Protein AF-A0A525JRM9-F1 (afdb_monomer_lite)

Structure (mmCIF, N/CA/C/O backbone):
data_AF-A0A525JRM9-F1
#
_entry.id   AF-A0A525JRM9-F1
#
loop_
_a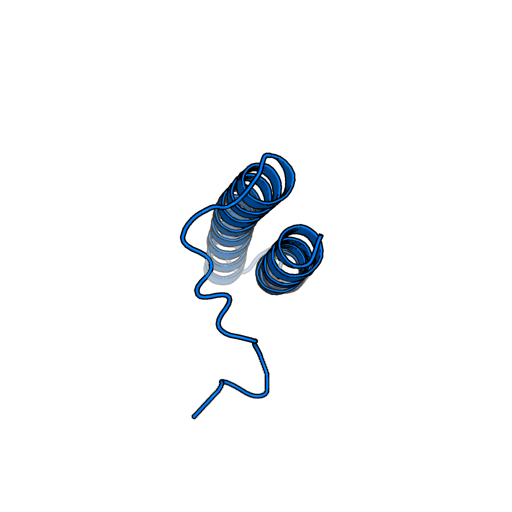tom_site.group_PDB
_atom_site.id
_atom_site.type_symbol
_atom_site.label_atom_id
_atom_site.label_alt_id
_atom_site.label_comp_id
_atom_site.label_asym_id
_atom_site.label_entity_id
_atom_site.label_seq_id
_atom_site.pdbx_PDB_ins_code
_atom_site.Cartn_x
_atom_site.Cartn_y
_atom_site.Cartn_z
_atom_site.occupancy
_atom_site.B_iso_or_equiv
_atom_site.auth_seq_id
_atom_site.auth_comp_id
_atom_site.auth_asym_id
_atom_site.auth_atom_id
_atom_site.pdbx_PDB_model_num
ATOM 1 N N . MET A 1 1 ? 24.986 -3.184 -0.454 1.00 44.91 1 MET A N 1
ATOM 2 C CA . MET A 1 1 ? 24.204 -4.431 -0.325 1.00 44.91 1 MET A CA 1
ATOM 3 C C . MET A 1 1 ? 23.005 -4.331 -1.254 1.00 44.91 1 MET A C 1
ATOM 5 O O . MET A 1 1 ? 22.250 -3.375 -1.103 1.00 44.91 1 MET A O 1
ATOM 9 N N . PRO A 1 2 ? 22.847 -5.209 -2.259 1.00 50.53 2 PRO A N 1
ATOM 10 C CA . PRO A 1 2 ? 21.577 -5.281 -2.963 1.00 50.53 2 PRO A CA 1
ATOM 11 C C . PRO A 1 2 ? 20.528 -5.672 -1.922 1.00 50.53 2 PRO A C 1
ATOM 13 O O . PRO A 1 2 ? 20.709 -6.642 -1.192 1.00 50.53 2 PRO A O 1
ATOM 16 N N . SER A 1 3 ? 19.489 -4.858 -1.778 1.00 58.94 3 SER A N 1
ATOM 17 C 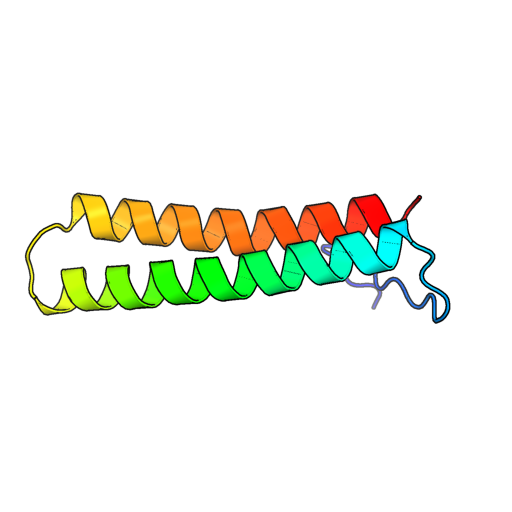CA . SER A 1 3 ? 18.371 -5.127 -0.883 1.00 58.94 3 SER A CA 1
ATOM 18 C C . SER A 1 3 ? 17.747 -6.460 -1.293 1.00 58.94 3 SER A C 1
ATOM 20 O O . SER A 1 3 ? 17.061 -6.537 -2.306 1.00 58.94 3 SER A O 1
ATOM 22 N N . PHE A 1 4 ? 18.031 -7.519 -0.531 1.00 57.28 4 PHE A N 1
ATOM 23 C CA . PHE A 1 4 ? 17.590 -8.891 -0.813 1.00 57.28 4 PHE A CA 1
ATOM 24 C C . PHE A 1 4 ? 16.062 -8.986 -0.930 1.00 57.28 4 PHE A C 1
ATOM 26 O O . PHE A 1 4 ? 15.537 -9.738 -1.741 1.00 57.28 4 PHE A O 1
ATOM 33 N N . ILE A 1 5 ? 15.357 -8.140 -0.177 1.00 64.31 5 ILE A N 1
ATOM 34 C CA . ILE A 1 5 ? 13.895 -8.057 -0.187 1.00 64.31 5 ILE A CA 1
ATOM 35 C C . ILE A 1 5 ? 13.381 -7.301 -1.424 1.00 64.31 5 ILE A C 1
ATOM 37 O O . ILE A 1 5 ? 12.315 -7.624 -1.931 1.00 64.31 5 ILE A O 1
ATOM 41 N N . TRP A 1 6 ? 14.135 -6.328 -1.955 1.00 57.16 6 TRP A N 1
ATOM 42 C CA . TRP A 1 6 ? 13.698 -5.523 -3.100 1.00 57.16 6 TRP A CA 1
ATOM 43 C C . TRP A 1 6 ? 14.849 -5.177 -4.046 1.00 57.16 6 TRP A C 1
ATOM 45 O O . TRP A 1 6 ? 15.698 -4.360 -3.687 1.00 57.16 6 TRP A O 1
ATOM 55 N N . PRO A 1 7 ? 14.890 -5.715 -5.277 1.00 61.00 7 PRO A N 1
ATOM 56 C CA . PRO A 1 7 ? 15.974 -5.421 -6.204 1.00 61.00 7 PRO A CA 1
ATOM 57 C C . PRO A 1 7 ? 15.986 -3.934 -6.586 1.00 61.00 7 PRO A C 1
ATOM 59 O O . PRO A 1 7 ? 14.982 -3.363 -7.014 1.00 61.00 7 PRO A O 1
ATOM 62 N N . ASN A 1 8 ? 17.153 -3.300 -6.457 1.00 61.72 8 ASN A N 1
ATOM 63 C CA . ASN A 1 8 ? 17.388 -1.944 -6.948 1.00 61.72 8 ASN A CA 1
ATOM 64 C C . ASN A 1 8 ? 17.449 -1.965 -8.482 1.00 61.72 8 ASN A C 1
ATOM 66 O O . ASN A 1 8 ? 18.504 -2.203 -9.070 1.00 61.72 8 ASN A O 1
ATOM 70 N N . LEU A 1 9 ? 16.317 -1.713 -9.142 1.00 58.62 9 LEU A N 1
ATOM 71 C CA . LEU A 1 9 ? 16.263 -1.539 -10.593 1.00 58.62 9 LEU A CA 1
ATOM 72 C C . LEU A 1 9 ? 16.856 -0.172 -10.970 1.00 58.62 9 LEU A C 1
ATOM 74 O O . LEU A 1 9 ? 16.145 0.806 -11.179 1.00 58.62 9 LEU A O 1
ATOM 78 N N . LYS A 1 10 ? 18.189 -0.107 -11.061 1.00 53.84 10 LYS A N 1
ATOM 79 C CA . LYS A 1 10 ? 18.950 1.033 -11.604 1.00 53.84 10 LYS A CA 1
ATOM 80 C C . LYS A 1 10 ? 18.856 1.103 -13.141 1.00 53.84 10 LYS A C 1
ATOM 82 O O . LYS A 1 10 ? 19.878 1.192 -13.814 1.00 53.84 10 LYS A O 1
ATOM 87 N N . ARG A 1 11 ? 17.660 1.023 -13.736 1.00 57.53 11 ARG A N 1
ATOM 88 C CA . ARG A 1 11 ? 17.499 1.236 -15.189 1.00 57.53 11 ARG A CA 1
ATOM 89 C C . ARG A 1 11 ? 16.915 2.623 -15.441 1.00 57.53 11 ARG A C 1
ATOM 91 O O . ARG A 1 11 ? 15.734 2.865 -15.227 1.00 57.53 11 ARG A O 1
ATOM 98 N N . ALA A 1 12 ? 17.781 3.535 -15.885 1.00 53.75 12 ALA A N 1
ATOM 99 C CA . ALA A 1 12 ? 17.469 4.936 -16.180 1.00 53.75 12 ALA A CA 1
ATOM 100 C C . ALA A 1 12 ? 16.525 5.129 -17.388 1.00 53.75 12 ALA A C 1
ATOM 102 O O . ALA A 1 12 ? 15.972 6.209 -17.566 1.00 53.75 12 ALA A O 1
ATOM 103 N N . ARG A 1 13 ? 16.304 4.087 -18.203 1.00 55.22 13 ARG A N 1
ATOM 104 C CA . ARG A 1 13 ? 15.299 4.067 -19.273 1.00 55.22 13 ARG A CA 1
ATOM 105 C C . ARG A 1 13 ? 14.236 3.045 -18.924 1.00 55.22 13 ARG A C 1
ATOM 107 O O . ARG A 1 13 ? 14.478 1.844 -18.954 1.00 55.22 13 ARG A O 1
ATOM 114 N N . VAL A 1 14 ? 13.075 3.545 -18.553 1.00 59.94 14 VAL A N 1
ATOM 115 C CA . VAL A 1 14 ? 11.920 2.746 -18.167 1.00 59.94 14 VAL A CA 1
ATOM 116 C C . VAL A 1 14 ? 10.952 2.899 -19.323 1.00 59.94 14 VAL A C 1
ATOM 118 O O . VAL A 1 14 ? 10.463 4.004 -19.549 1.00 59.94 14 VAL A O 1
ATOM 121 N N . GLY A 1 15 ? 10.767 1.824 -20.094 1.00 74.50 15 GLY A N 1
ATOM 122 C CA . GLY A 1 15 ? 9.805 1.789 -21.195 1.00 74.50 15 GLY A CA 1
ATOM 123 C C . GLY A 1 15 ? 8.373 2.038 -20.708 1.00 74.50 15 GLY A C 1
ATOM 124 O O . GLY A 1 15 ? 8.141 2.270 -19.517 1.00 74.50 15 GLY A O 1
ATOM 125 N N . ALA A 1 16 ? 7.398 1.969 -21.617 1.00 80.31 16 ALA A N 1
ATOM 126 C CA . ALA A 1 16 ? 5.987 2.208 -21.295 1.00 80.31 16 ALA A CA 1
ATOM 127 C C . ALA A 1 16 ? 5.509 1.394 -20.069 1.00 80.31 16 ALA A C 1
ATOM 129 O O . ALA A 1 16 ? 4.896 1.962 -19.166 1.00 80.31 16 ALA A O 1
ATOM 130 N N . ALA A 1 17 ? 5.904 0.119 -19.959 1.00 79.62 17 ALA A N 1
ATOM 131 C CA . ALA A 1 17 ? 5.600 -0.748 -18.813 1.00 79.62 17 ALA A CA 1
ATOM 132 C C . ALA A 1 17 ? 6.136 -0.201 -17.473 1.00 79.62 17 ALA A C 1
ATOM 134 O O . ALA A 1 17 ? 5.427 -0.149 -16.467 1.00 79.62 17 ALA A O 1
ATOM 135 N N . GLY A 1 18 ? 7.362 0.327 -17.464 1.00 81.69 18 GLY A N 1
ATOM 136 C CA . GLY A 1 18 ? 7.954 0.939 -16.277 1.00 81.69 18 GLY A CA 1
ATOM 137 C C . GLY A 1 18 ? 7.307 2.268 -15.870 1.00 81.69 18 GLY A C 1
ATOM 138 O O . GLY A 1 18 ? 7.294 2.605 -14.682 1.00 81.69 18 GLY A O 1
ATOM 139 N N . ALA A 1 19 ? 6.781 3.037 -16.831 1.00 84.25 19 ALA A N 1
ATOM 140 C CA . ALA A 1 19 ? 5.994 4.240 -16.556 1.00 84.25 19 ALA A CA 1
ATOM 141 C C . ALA A 1 19 ? 4.633 3.885 -15.934 1.00 84.25 19 ALA A C 1
ATOM 143 O O . ALA A 1 19 ? 4.279 4.455 -14.902 1.00 84.25 19 ALA A O 1
ATOM 144 N N . VAL A 1 20 ? 3.943 2.878 -16.482 1.00 87.69 20 VAL A N 1
ATOM 145 C CA . VAL A 1 20 ? 2.694 2.330 -15.922 1.00 87.69 20 VAL A CA 1
ATOM 146 C C . VAL A 1 20 ? 2.914 1.807 -14.503 1.00 87.69 20 VAL A C 1
ATOM 148 O O . VAL A 1 20 ? 2.171 2.169 -13.595 1.00 87.69 20 VAL A O 1
ATOM 151 N N . GLY A 1 21 ? 3.989 1.051 -14.262 1.00 87.81 21 GLY A N 1
ATOM 152 C CA . GLY A 1 21 ? 4.319 0.562 -12.922 1.00 87.81 21 GLY A CA 1
ATOM 153 C C . GLY A 1 21 ? 4.568 1.682 -11.905 1.00 87.81 21 GLY A C 1
ATOM 154 O O . GLY A 1 21 ? 4.184 1.559 -10.744 1.00 87.81 21 GLY A O 1
ATOM 155 N N . ARG A 1 22 ? 5.173 2.808 -12.316 1.00 87.69 22 ARG A N 1
ATOM 156 C CA . ARG A 1 22 ? 5.307 3.990 -11.442 1.00 87.69 22 ARG A CA 1
ATOM 157 C C . ARG A 1 22 ? 3.967 4.656 -11.167 1.00 87.69 22 ARG A C 1
ATOM 159 O O . ARG A 1 22 ? 3.729 5.021 -10.022 1.00 87.69 22 ARG A O 1
ATOM 166 N N . PHE A 1 23 ? 3.135 4.816 -12.192 1.00 91.06 23 PHE A N 1
ATOM 167 C CA . PHE A 1 23 ? 1.810 5.411 -12.052 1.00 91.06 23 PHE A CA 1
ATOM 168 C C . PHE A 1 23 ? 0.952 4.602 -11.074 1.00 91.06 23 PHE A C 1
ATOM 170 O O . PHE A 1 23 ? 0.537 5.135 -10.051 1.00 91.06 23 PHE A O 1
ATOM 177 N N . LEU A 1 24 ? 0.818 3.291 -11.306 1.00 90.06 24 LEU A N 1
ATOM 178 C CA . LEU A 1 24 ? 0.072 2.382 -10.430 1.00 90.06 24 LEU A CA 1
ATOM 179 C C . LEU A 1 24 ? 0.598 2.390 -8.992 1.00 90.06 24 LEU A C 1
ATOM 181 O O . LEU A 1 24 ? -0.189 2.365 -8.049 1.00 90.06 24 LEU A O 1
ATOM 185 N N . HIS A 1 25 ? 1.919 2.460 -8.812 1.00 91.31 25 HIS A N 1
ATOM 186 C CA . HIS A 1 25 ? 2.514 2.565 -7.485 1.00 91.31 25 HIS A CA 1
ATOM 187 C C . HIS A 1 25 ? 2.121 3.853 -6.765 1.00 91.31 25 HIS A C 1
ATOM 189 O O . HIS A 1 25 ? 1.667 3.792 -5.628 1.00 91.31 25 HIS A O 1
ATOM 195 N N . TRP A 1 26 ? 2.274 5.011 -7.407 1.00 92.62 26 TRP A N 1
ATOM 196 C CA . TRP A 1 26 ? 1.942 6.285 -6.770 1.00 92.62 26 TRP A CA 1
ATOM 197 C C . TRP A 1 26 ? 0.447 6.417 -6.492 1.00 92.62 26 TRP A C 1
ATOM 199 O O . TRP A 1 26 ? 0.082 6.827 -5.394 1.00 92.62 26 TRP A O 1
ATOM 209 N N . THR A 1 27 ? -0.415 5.996 -7.420 1.00 95.06 27 THR A N 1
ATOM 210 C CA . THR A 1 27 ? -1.863 5.937 -7.179 1.00 95.06 27 THR A CA 1
ATOM 211 C C . THR A 1 27 ? -2.182 5.015 -6.003 1.00 95.06 27 THR A C 1
ATOM 213 O O . THR A 1 27 ? -2.928 5.404 -5.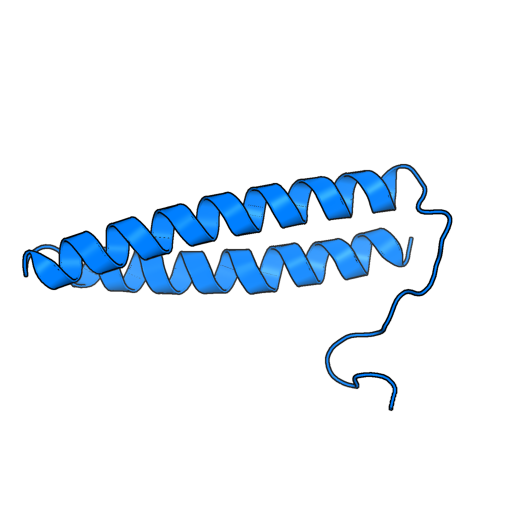110 1.00 95.06 27 THR A O 1
ATOM 216 N N . GLY A 1 28 ? -1.560 3.834 -5.941 1.00 94.38 28 GLY A N 1
ATOM 217 C CA . GLY A 1 28 ? -1.705 2.908 -4.818 1.00 94.38 28 GLY A CA 1
ATOM 218 C C . GLY A 1 28 ? -1.280 3.501 -3.477 1.00 94.38 28 GLY A C 1
ATOM 219 O O . GLY A 1 28 ? -1.992 3.337 -2.494 1.00 94.38 28 GLY A O 1
ATOM 220 N N . VAL A 1 29 ? -0.157 4.223 -3.438 1.00 93.56 29 VAL A N 1
ATOM 221 C CA . VAL A 1 29 ? 0.340 4.903 -2.229 1.00 93.56 29 VAL A CA 1
ATOM 222 C C . VAL A 1 2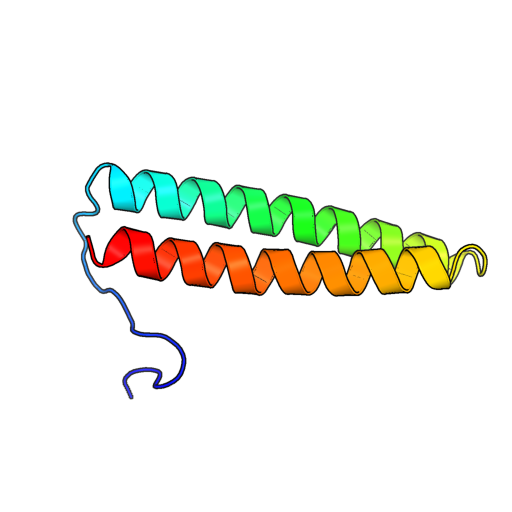9 ? -0.615 6.009 -1.778 1.00 93.56 29 VAL A C 1
ATOM 224 O O . VAL A 1 29 ? -0.872 6.127 -0.583 1.00 93.56 29 VAL A O 1
ATOM 227 N N . ILE A 1 30 ? -1.174 6.789 -2.709 1.00 96.62 30 ILE A N 1
ATOM 228 C CA . ILE A 1 30 ? -2.158 7.832 -2.383 1.00 96.62 30 ILE A CA 1
ATOM 229 C C . ILE A 1 30 ? -3.411 7.201 -1.769 1.00 96.62 30 ILE A C 1
ATOM 231 O O . ILE A 1 30 ? -3.838 7.616 -0.695 1.00 96.62 30 ILE A O 1
ATOM 235 N N . VAL A 1 31 ? -3.967 6.166 -2.408 1.00 97.12 31 VAL A N 1
ATOM 236 C CA . VAL A 1 31 ? -5.158 5.469 -1.895 1.00 97.12 31 VAL A CA 1
ATOM 237 C C . VAL A 1 31 ? -4.867 4.817 -0.541 1.00 97.12 31 VAL A C 1
ATOM 239 O O . VAL A 1 31 ? -5.671 4.947 0.377 1.00 97.12 31 VAL A O 1
ATOM 242 N N . ALA A 1 32 ? -3.699 4.191 -0.370 1.00 96.00 32 ALA A N 1
ATOM 243 C CA . ALA A 1 32 ? -3.280 3.632 0.914 1.00 96.00 32 ALA A CA 1
ATOM 244 C C . ALA A 1 32 ? -3.200 4.700 2.016 1.00 96.00 32 ALA A C 1
ATOM 246 O O . ALA A 1 32 ? -3.655 4.459 3.132 1.00 96.00 32 ALA A O 1
ATOM 247 N N . GLY A 1 33 ? -2.665 5.883 1.698 1.00 96.38 33 GLY A N 1
ATOM 248 C CA . GLY A 1 33 ? -2.620 7.020 2.616 1.00 96.38 33 GLY A CA 1
ATOM 249 C C . GLY A 1 33 ? -4.014 7.488 3.036 1.00 96.38 33 GLY A C 1
ATOM 250 O O . GLY A 1 33 ? -4.252 7.690 4.223 1.00 96.38 33 GLY A O 1
ATOM 251 N N . LEU A 1 34 ? -4.954 7.587 2.091 1.00 97.81 34 LEU A N 1
ATOM 252 C CA . LEU A 1 34 ? -6.349 7.932 2.387 1.00 97.81 34 LEU A CA 1
ATOM 253 C C . LEU A 1 34 ? -7.022 6.881 3.279 1.00 97.81 34 LEU A C 1
ATOM 255 O O . LEU A 1 34 ? -7.657 7.239 4.267 1.00 97.81 34 LEU A O 1
ATOM 259 N N . CYS A 1 35 ? -6.838 5.590 2.982 1.00 97.00 35 CYS A N 1
ATOM 260 C CA . CYS A 1 35 ? -7.347 4.510 3.827 1.00 97.00 35 CYS A CA 1
ATOM 261 C C . CYS A 1 35 ? -6.771 4.579 5.246 1.00 97.00 35 CYS A C 1
ATOM 263 O O . CYS A 1 35 ? -7.513 4.410 6.207 1.00 97.00 35 CYS A O 1
ATOM 265 N N . ALA A 1 36 ? -5.472 4.854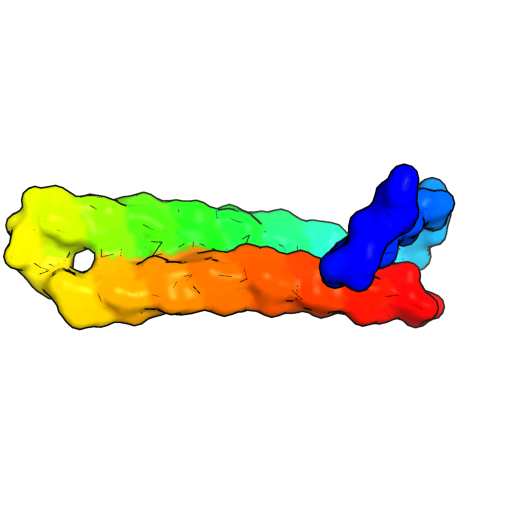 5.389 1.00 96.06 36 ALA A N 1
ATOM 266 C CA . ALA A 1 36 ? -4.836 4.979 6.695 1.00 96.06 36 ALA A CA 1
ATOM 267 C C . ALA A 1 36 ? -5.361 6.188 7.487 1.00 96.06 36 ALA A C 1
ATOM 269 O O . ALA A 1 36 ? -5.619 6.054 8.679 1.00 96.06 36 ALA A O 1
ATOM 270 N N . LEU A 1 37 ? -5.558 7.342 6.840 1.00 97.38 37 LEU A N 1
ATOM 271 C CA . LEU A 1 37 ? -6.127 8.529 7.487 1.00 97.38 37 LEU A CA 1
ATOM 272 C C . LEU A 1 37 ? -7.546 8.264 8.000 1.00 97.38 37 LEU A C 1
ATOM 274 O O . LEU A 1 37 ? -7.812 8.498 9.175 1.00 97.38 37 LEU A O 1
ATOM 278 N N . LEU A 1 38 ? -8.413 7.695 7.157 1.00 96.25 38 LEU A N 1
ATOM 279 C CA . LEU A 1 38 ? -9.777 7.320 7.546 1.00 96.25 38 LEU A CA 1
ATOM 280 C C . LEU A 1 38 ? -9.786 6.273 8.667 1.00 96.25 38 LEU A C 1
ATOM 282 O O . LEU A 1 38 ? -10.592 6.345 9.588 1.00 96.25 38 LEU A O 1
ATOM 286 N N . ALA A 1 39 ? -8.872 5.301 8.623 1.00 95.06 39 ALA A N 1
ATOM 287 C CA . ALA A 1 39 ? -8.754 4.307 9.682 1.00 95.06 39 ALA A CA 1
ATOM 288 C C . ALA A 1 39 ? -8.387 4.938 11.032 1.00 95.06 39 ALA A C 1
ATOM 290 O O . ALA A 1 39 ? -8.934 4.542 12.063 1.00 95.06 39 ALA A O 1
ATOM 291 N N . VAL A 1 40 ? -7.470 5.910 11.029 1.00 95.75 40 VAL A N 1
ATOM 292 C CA . VAL A 1 40 ? -7.073 6.649 12.233 1.00 95.75 40 VAL A CA 1
ATOM 293 C C . VAL A 1 40 ? -8.227 7.501 12.748 1.00 95.75 40 VAL A C 1
ATOM 295 O O . VAL A 1 40 ? -8.477 7.486 13.947 1.00 95.75 40 VAL A O 1
ATOM 298 N N . GLU A 1 41 ? -8.954 8.186 11.868 1.00 96.19 41 GLU A N 1
ATOM 299 C CA . GLU A 1 41 ? -10.144 8.965 12.232 1.00 96.19 41 GLU A CA 1
ATOM 300 C C . GLU A 1 41 ? -11.185 8.090 12.947 1.00 96.19 41 GLU A C 1
ATOM 302 O O . GLU A 1 41 ? -11.558 8.386 14.079 1.00 96.19 41 GLU A O 1
ATOM 307 N N . LEU A 1 42 ? -11.536 6.936 12.371 1.00 93.81 42 LEU A N 1
ATOM 308 C CA . LEU A 1 42 ? -12.465 5.978 12.987 1.00 93.81 42 LEU A CA 1
ATOM 309 C C . LEU A 1 42 ? -11.961 5.436 14.337 1.00 93.81 42 LEU A C 1
ATOM 311 O O . LEU A 1 42 ? -12.741 5.241 15.268 1.00 93.81 42 LEU A O 1
ATOM 315 N N . LEU A 1 43 ? -10.649 5.209 14.478 1.00 92.44 43 LEU A N 1
ATOM 316 C CA . LEU A 1 43 ? -10.060 4.796 15.758 1.00 92.44 43 LEU A CA 1
ATOM 317 C C . LEU A 1 43 ? -10.156 5.894 16.817 1.00 92.44 43 LEU A C 1
ATOM 319 O O . LEU A 1 43 ? -10.445 5.587 17.971 1.00 92.44 43 LEU A O 1
ATOM 323 N N . VAL A 1 44 ? -9.908 7.148 16.432 1.00 94.88 44 VAL A N 1
ATOM 324 C CA . VAL A 1 44 ? -9.971 8.311 17.329 1.00 94.88 44 VAL A CA 1
ATOM 325 C C . VAL A 1 44 ? -11.404 8.569 17.781 1.00 94.88 44 VAL A C 1
ATOM 327 O O . VAL A 1 44 ? -11.632 8.815 18.963 1.00 94.88 44 VAL A O 1
ATOM 330 N N . GLU A 1 45 ? -12.371 8.476 16.870 1.00 94.00 45 GLU A N 1
ATOM 331 C CA . GLU A 1 45 ? -13.787 8.665 17.195 1.00 94.00 45 GLU A CA 1
ATOM 332 C C . GLU A 1 45 ? -14.383 7.470 17.963 1.00 94.00 45 GLU A C 1
ATOM 334 O O . GLU A 1 45 ? -15.447 7.584 18.570 1.00 94.00 45 GLU A O 1
ATOM 339 N N . GLY A 1 46 ? -13.695 6.324 17.983 1.00 89.00 46 GLY A N 1
ATOM 340 C CA . GLY A 1 46 ? -14.049 5.168 18.806 1.00 89.00 46 GLY A CA 1
ATOM 341 C C . GLY A 1 46 ? -15.226 4.340 18.282 1.00 89.00 46 GLY A C 1
ATOM 342 O O . GLY A 1 46 ? -15.685 3.432 18.974 1.00 89.00 46 GLY A O 1
ATOM 343 N N . TRP A 1 47 ? -15.697 4.604 17.062 1.00 87.56 47 TRP A N 1
ATOM 344 C CA . TRP A 1 47 ? -16.731 3.822 16.382 1.00 87.56 47 TRP A CA 1
ATOM 345 C C . TRP A 1 47 ? -16.183 3.230 15.077 1.00 87.56 47 TRP A C 1
ATOM 347 O O . TRP A 1 47 ? -15.292 3.780 14.441 1.00 87.56 47 TRP A O 1
ATOM 357 N N . GLY A 1 48 ? -16.688 2.059 14.678 1.00 88.38 48 GLY A N 1
ATOM 358 C CA . GLY A 1 48 ? -16.256 1.416 13.430 1.00 88.38 48 GLY A CA 1
ATOM 359 C C . GLY A 1 48 ? -14.855 0.791 13.476 1.00 88.38 48 GLY A C 1
ATOM 360 O O . GLY A 1 48 ? -14.149 0.804 12.468 1.00 88.38 48 GLY A O 1
ATOM 361 N N . GLN A 1 49 ? -14.450 0.203 14.609 1.00 92.50 49 GLN A N 1
ATOM 362 C CA . GLN A 1 49 ? -13.138 -0.451 14.751 1.00 92.50 49 GLN A CA 1
ATOM 363 C C . GLN A 1 49 ? -12.885 -1.536 13.692 1.00 92.50 49 GLN A C 1
ATOM 365 O O . GLN A 1 49 ? -11.794 -1.599 13.129 1.00 92.50 49 GLN A O 1
ATOM 370 N N . ASP A 1 50 ? -13.896 -2.339 13.350 1.00 94.62 50 ASP A N 1
ATOM 371 C CA . ASP A 1 50 ? -13.776 -3.365 12.304 1.00 94.62 50 ASP A CA 1
ATOM 372 C C . ASP A 1 50 ? -13.475 -2.758 10.924 1.00 94.62 50 ASP A C 1
ATOM 374 O O . ASP A 1 50 ? -12.645 -3.273 10.163 1.00 94.62 50 ASP A O 1
ATOM 378 N N . LEU A 1 51 ? -14.107 -1.622 10.612 1.00 94.38 51 LEU A N 1
ATOM 379 C CA . LEU A 1 51 ? -13.866 -0.889 9.372 1.00 94.38 51 LEU A CA 1
ATOM 380 C C . LEU A 1 51 ? -12.467 -0.265 9.370 1.00 94.38 51 LEU A C 1
ATOM 382 O O . LEU A 1 51 ? -11.765 -0.363 8.366 1.00 94.38 51 LEU A O 1
ATOM 386 N N . SER A 1 52 ? -12.027 0.299 10.497 1.00 94.62 52 SER A N 1
ATOM 387 C CA . SER A 1 52 ? -10.664 0.814 10.645 1.00 94.62 52 SER A CA 1
ATOM 388 C C . SER A 1 52 ? -9.607 -0.271 10.416 1.00 94.62 52 SER A C 1
ATOM 390 O O . SER A 1 52 ? -8.704 -0.095 9.594 1.00 94.62 52 SER A O 1
ATOM 392 N N . HIS A 1 53 ? -9.747 -1.436 11.056 1.00 94.81 53 HIS A N 1
ATOM 393 C CA . HIS A 1 53 ? -8.830 -2.559 10.848 1.00 94.81 53 HIS A CA 1
ATOM 394 C C . HIS A 1 53 ? -8.803 -3.007 9.384 1.00 94.81 53 HIS A C 1
ATOM 396 O O . HIS A 1 53 ? -7.731 -3.232 8.821 1.00 94.81 53 HIS A O 1
ATOM 402 N N . THR A 1 54 ? -9.971 -3.075 8.742 1.00 97.12 54 THR A N 1
ATOM 403 C CA . THR A 1 54 ? -10.074 -3.410 7.317 1.00 97.12 54 THR A CA 1
ATOM 404 C C . THR A 1 54 ? -9.334 -2.388 6.453 1.00 97.12 54 THR A C 1
ATOM 406 O O . THR A 1 54 ? -8.547 -2.768 5.586 1.00 97.12 54 THR A O 1
ATOM 409 N N . LEU A 1 55 ? -9.519 -1.092 6.713 1.00 95.44 55 LEU A N 1
ATOM 410 C CA . LEU A 1 55 ? -8.837 -0.014 5.997 1.00 95.44 55 LEU A CA 1
ATOM 411 C C . LEU A 1 55 ? -7.315 -0.059 6.188 1.00 95.44 55 LEU A C 1
ATOM 413 O O . LEU A 1 55 ? -6.582 0.154 5.223 1.00 95.44 55 LEU A O 1
ATOM 417 N N . LEU A 1 56 ? -6.827 -0.400 7.385 1.00 96.25 56 LEU A N 1
ATOM 418 C CA . LEU A 1 56 ? -5.396 -0.597 7.642 1.00 96.25 56 LEU A CA 1
ATOM 419 C C . LEU A 1 56 ? -4.830 -1.783 6.854 1.00 96.25 56 LEU A C 1
ATOM 421 O O . LEU A 1 56 ? -3.772 -1.663 6.232 1.00 96.25 56 LEU A O 1
ATOM 425 N N . ILE A 1 57 ? -5.539 -2.914 6.831 1.00 96.69 57 ILE A N 1
ATOM 426 C CA . ILE A 1 57 ? -5.136 -4.093 6.052 1.00 96.69 57 ILE A CA 1
ATOM 427 C C . ILE A 1 57 ? -5.086 -3.750 4.559 1.00 96.69 57 ILE A C 1
ATOM 429 O O . ILE A 1 57 ? -4.109 -4.076 3.881 1.00 96.69 57 ILE A O 1
ATOM 433 N N . VAL A 1 58 ? -6.098 -3.042 4.049 1.00 96.75 58 VAL A N 1
ATOM 434 C CA . VAL A 1 58 ? -6.142 -2.580 2.655 1.00 96.75 58 VAL A CA 1
ATOM 435 C C . VAL A 1 58 ? -4.998 -1.609 2.360 1.00 96.75 58 VAL A C 1
ATOM 437 O O . VAL A 1 58 ? -4.328 -1.765 1.341 1.00 96.75 58 VAL A O 1
ATOM 440 N N . ALA A 1 59 ? -4.708 -0.657 3.249 1.00 94.50 59 ALA A N 1
ATOM 441 C CA . ALA A 1 59 ? -3.601 0.283 3.084 1.00 94.50 59 ALA A CA 1
ATOM 442 C C . ALA A 1 59 ? -2.245 -0.437 2.985 1.00 94.50 59 ALA A C 1
ATOM 444 O O . ALA A 1 59 ? -1.431 -0.125 2.108 1.00 94.50 59 ALA A O 1
ATOM 445 N N . LEU A 1 60 ? -2.013 -1.449 3.828 1.00 94.75 60 LEU A N 1
ATOM 446 C CA . LEU A 1 60 ? -0.813 -2.286 3.755 1.00 94.75 60 LEU A CA 1
ATOM 447 C C . LEU A 1 60 ? -0.780 -3.079 2.444 1.00 94.75 60 LEU A C 1
ATOM 449 O O . LEU A 1 60 ? 0.226 -3.045 1.730 1.00 94.75 60 LEU A O 1
ATOM 453 N N . GLY A 1 61 ? -1.888 -3.726 2.082 1.00 95.31 61 GLY A N 1
ATOM 454 C CA . GLY A 1 61 ? -2.024 -4.475 0.833 1.00 95.31 61 GLY A CA 1
ATOM 455 C C . GLY A 1 61 ? -1.735 -3.623 -0.404 1.00 95.31 61 GLY A C 1
ATOM 456 O O . GLY A 1 61 ? -0.966 -4.037 -1.268 1.00 95.31 61 GLY A O 1
ATOM 457 N N . LEU A 1 62 ? -2.262 -2.400 -0.466 1.00 93.31 62 LEU A N 1
ATOM 458 C CA . LEU A 1 62 ? -1.999 -1.448 -1.547 1.00 93.31 62 LEU A CA 1
ATOM 459 C C . LEU A 1 62 ? -0.536 -1.000 -1.567 1.00 93.31 62 LEU A C 1
ATOM 461 O O . LEU A 1 62 ? 0.088 -0.973 -2.631 1.00 93.31 62 LEU A O 1
ATOM 465 N N . THR A 1 63 ? 0.044 -0.704 -0.404 1.00 91.38 63 THR A N 1
ATOM 466 C CA . THR A 1 63 ? 1.438 -0.252 -0.297 1.00 91.38 63 THR A CA 1
ATOM 467 C C . THR A 1 63 ? 2.412 -1.320 -0.795 1.00 91.38 63 THR A C 1
ATOM 469 O O . THR A 1 63 ? 3.291 -1.035 -1.613 1.00 91.38 63 THR A O 1
ATOM 472 N N . PHE A 1 64 ? 2.253 -2.566 -0.342 1.00 92.12 64 PHE A N 1
ATOM 473 C CA . PHE A 1 64 ? 3.139 -3.664 -0.731 1.00 92.12 64 PHE A CA 1
ATOM 474 C C . PHE A 1 64 ? 2.799 -4.230 -2.110 1.00 92.12 64 PHE A C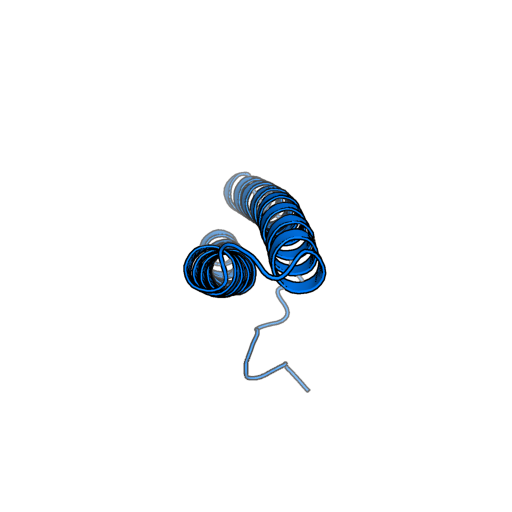 1
ATOM 476 O O . PHE A 1 64 ? 3.706 -4.477 -2.906 1.00 92.12 64 PHE A O 1
ATOM 483 N N . GLY A 1 65 ? 1.514 -4.380 -2.426 1.00 91.50 65 GLY A N 1
ATOM 484 C CA . GLY A 1 65 ? 1.035 -4.937 -3.688 1.00 91.50 65 GLY A CA 1
ATOM 485 C C . GLY A 1 65 ? 1.410 -4.068 -4.882 1.00 91.50 65 GLY A C 1
ATOM 486 O O . GLY A 1 65 ? 2.020 -4.557 -5.831 1.00 91.50 65 GLY A O 1
ATOM 487 N N . THR A 1 66 ? 1.149 -2.758 -4.821 1.00 91.50 66 THR A N 1
ATOM 488 C CA . THR A 1 66 ? 1.506 -1.860 -5.934 1.00 91.50 66 THR A CA 1
ATOM 489 C C . THR A 1 66 ? 3.017 -1.671 -6.074 1.00 91.50 66 THR A C 1
ATOM 491 O O . THR A 1 66 ? 3.527 -1.532 -7.187 1.00 91.50 66 THR A O 1
ATOM 494 N N . ARG A 1 67 ? 3.767 -1.738 -4.964 1.00 87.69 67 ARG A N 1
ATOM 495 C CA . ARG A 1 67 ? 5.235 -1.770 -4.988 1.00 87.69 67 ARG A CA 1
ATOM 496 C C . ARG A 1 67 ? 5.760 -3.044 -5.654 1.00 87.69 67 ARG A C 1
ATOM 498 O O . ARG A 1 67 ? 6.659 -2.953 -6.487 1.00 87.69 67 ARG A O 1
ATOM 505 N N . GLY A 1 68 ? 5.191 -4.205 -5.332 1.00 86.50 68 GLY A N 1
ATOM 506 C CA . GLY A 1 68 ? 5.507 -5.479 -5.979 1.00 86.50 68 GLY A CA 1
ATOM 507 C C . GLY A 1 68 ? 5.203 -5.451 -7.476 1.00 86.50 68 GLY A C 1
ATOM 508 O O . GLY A 1 68 ? 6.079 -5.749 -8.287 1.00 86.50 68 GLY A O 1
ATOM 509 N N . LEU A 1 69 ? 4.008 -4.985 -7.849 1.00 86.81 69 LEU A N 1
ATOM 510 C CA . LEU A 1 69 ? 3.581 -4.856 -9.243 1.00 86.81 69 LEU A CA 1
ATOM 511 C C . LEU A 1 69 ? 4.515 -3.945 -10.047 1.00 86.81 69 LEU A C 1
ATOM 513 O O . LEU A 1 69 ? 4.913 -4.291 -11.156 1.00 86.81 69 LEU A O 1
ATOM 517 N N . ARG A 1 70 ? 4.950 -2.821 -9.466 1.00 85.12 70 ARG A N 1
ATOM 518 C CA . ARG A 1 70 ? 5.955 -1.946 -10.084 1.00 85.12 70 ARG A CA 1
ATOM 519 C C . ARG A 1 70 ? 7.258 -2.682 -10.390 1.00 85.12 70 ARG A C 1
ATOM 521 O O . ARG A 1 70 ? 7.861 -2.415 -11.424 1.00 85.12 70 ARG A O 1
ATOM 528 N N . TYR A 1 71 ? 7.719 -3.561 -9.501 1.00 83.50 71 TYR A N 1
ATOM 529 C CA . TYR A 1 71 ? 8.933 -4.338 -9.745 1.00 83.50 71 TYR A CA 1
ATOM 530 C C . TYR A 1 71 ? 8.734 -5.412 -10.812 1.00 83.50 71 TYR A C 1
ATOM 532 O O . TYR A 1 71 ? 9.661 -5.637 -11.584 1.00 83.50 71 TYR A O 1
ATOM 540 N N . VAL A 1 72 ? 7.561 -6.047 -10.874 1.00 83.06 72 VAL A N 1
ATOM 541 C CA . VAL A 1 72 ? 7.222 -7.011 -11.934 1.00 83.06 72 VAL A CA 1
ATOM 542 C C . VAL A 1 72 ? 7.217 -6.313 -13.295 1.00 83.06 72 VAL A C 1
ATOM 544 O O . VAL A 1 72 ? 7.973 -6.700 -14.176 1.00 83.06 72 VAL A O 1
ATOM 547 N N . LEU A 1 73 ? 6.488 -5.202 -13.421 1.00 80.12 73 LEU A N 1
ATOM 548 C CA . LEU A 1 73 ? 6.378 -4.433 -14.669 1.00 80.12 73 LEU A CA 1
ATOM 549 C C . LEU A 1 73 ? 7.684 -3.765 -15.117 1.00 80.12 73 LEU A C 1
ATOM 551 O O . LEU A 1 73 ? 7.811 -3.361 -16.264 1.00 80.12 73 LEU A O 1
ATOM 555 N N . ALA A 1 74 ? 8.644 -3.585 -14.211 1.00 72.81 74 ALA A N 1
ATOM 556 C CA . ALA A 1 74 ? 9.956 -3.036 -14.541 1.00 72.81 74 ALA A CA 1
ATOM 557 C C . ALA A 1 74 ? 11.007 -4.119 -14.864 1.00 72.81 74 ALA A C 1
ATOM 559 O O . ALA A 1 74 ? 12.156 -3.773 -15.156 1.00 72.81 74 ALA A O 1
ATOM 560 N N . ARG A 1 75 ? 10.646 -5.409 -14.759 1.00 67.75 75 ARG A N 1
ATOM 561 C CA . ARG A 1 75 ? 11.457 -6.544 -15.238 1.00 67.75 75 ARG A CA 1
ATOM 562 C C . ARG A 1 75 ? 11.159 -6.912 -16.694 1.00 67.75 75 ARG A C 1
ATOM 564 O O . ARG A 1 75 ? 12.037 -7.511 -17.311 1.00 67.75 75 ARG A O 1
ATOM 571 N N . GLU A 1 76 ? 9.972 -6.569 -17.190 1.00 53.06 76 GLU A N 1
ATOM 572 C CA . GLU A 1 76 ? 9.573 -6.648 -18.606 1.00 53.06 76 GLU A CA 1
ATOM 573 C C . GLU A 1 76 ? 10.191 -5.504 -19.427 1.00 53.06 76 GLU A C 1
ATOM 575 O O . GLU A 1 76 ? 10.630 -5.777 -20.566 1.00 53.06 76 GLU A O 1
#

Secondary structure (DSSP, 8-state):
---TTS-----S---HHHHHHHHHHHHHHHHHHHHHHHHHHHHHHT--HHHHHHHHHHHHHHHHHHHHHHHHHTT-

pLDDT: mean 84.05, std 14.99, range [44.91, 97.81]

Foldseek 3Di:
DQPPVDGDPPDPDQPPLLVVLVVQQVVLQVQLVVLQVVLVVCVVVPHDPVSSVVSNVSSVCSNVVSSVSSRVSRVD

Radius of gyration: 15.57 Å; chains: 1; bounding box: 41×18×40 Å

Sequence (76 aa):
MPSFIWPNLKRARVGAAGAVGRFLHWTGVIVAGLCALLAVELLVEGWGQDLSHTLLIVALGLTFGTRGLRYVLARE